Protein AF-A0A7J8YCG9-F1 (afdb_monomer_lite)

Structure (mmCIF, N/CA/C/O backbone):
data_AF-A0A7J8YCG9-F1
#
_entry.id   AF-A0A7J8YCG9-F1
#
loop_
_atom_site.group_PDB
_atom_site.id
_atom_site.type_symbol
_atom_site.label_atom_id
_atom_site.label_alt_id
_atom_site.label_comp_id
_atom_site.label_asym_id
_atom_site.label_entity_id
_atom_site.label_seq_id
_atom_site.pdbx_PDB_ins_code
_atom_site.Cartn_x
_atom_site.Cartn_y
_atom_site.Cartn_z
_atom_site.occupancy
_atom_site.B_iso_or_equiv
_atom_site.auth_seq_id
_atom_site.auth_comp_id
_atom_site.auth_asym_id
_atom_site.auth_atom_id
_atom_site.pdbx_PDB_model_num
ATOM 1 N N . VAL A 1 1 ? -7.061 17.671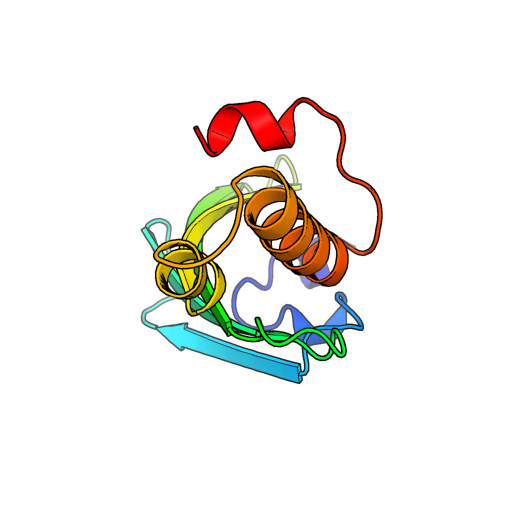 7.251 1.00 88.12 1 VAL A N 1
ATOM 2 C CA . VAL A 1 1 ? -5.978 17.008 6.480 1.00 88.12 1 VAL A CA 1
ATOM 3 C C . VAL A 1 1 ? -6.058 15.490 6.609 1.00 88.12 1 VAL A C 1
ATOM 5 O O . VAL A 1 1 ? -6.136 14.826 5.583 1.00 88.12 1 VAL A O 1
ATOM 8 N N . TRP A 1 2 ? -6.139 14.940 7.827 1.00 86.06 2 TRP A N 1
ATOM 9 C CA . TRP A 1 2 ? -6.228 13.492 8.071 1.00 86.06 2 TRP A CA 1
ATOM 10 C C . TRP A 1 2 ? -7.318 12.756 7.272 1.00 86.06 2 TRP A C 1
ATOM 12 O O . TRP A 1 2 ? -7.040 11.737 6.652 1.00 86.06 2 TRP A O 1
ATOM 22 N N . SER A 1 3 ? -8.521 13.329 7.156 1.00 87.25 3 SER A N 1
ATOM 23 C CA . SER A 1 3 ? -9.632 12.776 6.357 1.00 87.25 3 SER A CA 1
ATOM 24 C C . SER A 1 3 ? -9.306 12.504 4.877 1.00 87.25 3 SER A C 1
ATOM 26 O O . SER A 1 3 ? -10.005 11.723 4.225 1.00 87.25 3 SER A O 1
ATOM 28 N N . LEU A 1 4 ? -8.257 13.140 4.344 1.00 84.69 4 LEU A N 1
ATOM 29 C CA . LEU A 1 4 ? -7.710 12.886 3.015 1.00 84.69 4 LEU A CA 1
ATOM 30 C C . LEU A 1 4 ? -6.616 11.809 3.048 1.00 84.69 4 LEU A C 1
ATOM 32 O O . LEU A 1 4 ? -6.662 10.892 2.235 1.00 84.69 4 LEU A O 1
ATOM 36 N N . VAL A 1 5 ? -5.667 11.918 3.985 1.00 85.69 5 VAL A N 1
ATOM 37 C CA . VAL A 1 5 ? -4.487 11.037 4.092 1.00 85.69 5 VAL A CA 1
ATOM 38 C C . VAL A 1 5 ? -4.869 9.616 4.508 1.00 85.69 5 VAL A C 1
ATOM 40 O O . VAL A 1 5 ? -4.314 8.666 3.967 1.00 85.69 5 VAL A O 1
ATOM 43 N N . ARG A 1 6 ? -5.873 9.458 5.381 1.00 88.38 6 ARG A N 1
ATOM 44 C CA . ARG A 1 6 ? -6.379 8.159 5.861 1.00 88.38 6 ARG A CA 1
ATOM 45 C C . ARG A 1 6 ? -7.009 7.278 4.776 1.00 88.38 6 ARG A C 1
ATOM 47 O O . ARG A 1 6 ? -7.356 6.130 5.030 1.00 88.38 6 ARG A O 1
ATOM 54 N N . ARG A 1 7 ? -7.214 7.810 3.563 1.00 90.75 7 ARG A N 1
ATOM 55 C CA . ARG A 1 7 ? -7.819 7.084 2.437 1.00 90.75 7 ARG A CA 1
ATOM 56 C C . ARG A 1 7 ? -6.802 6.148 1.797 1.00 90.75 7 ARG A C 1
ATOM 58 O O . ARG A 1 7 ? -6.177 6.475 0.786 1.00 90.75 7 ARG A O 1
ATOM 65 N N . PHE A 1 8 ? -6.658 4.970 2.394 1.00 91.50 8 PHE A N 1
ATOM 66 C CA . PHE A 1 8 ? -5.795 3.905 1.892 1.00 91.50 8 PHE A CA 1
ATOM 67 C C . PHE A 1 8 ? -6.158 3.475 0.459 1.00 91.50 8 PHE A C 1
ATOM 69 O O . PHE A 1 8 ? -5.286 3.137 -0.330 1.00 91.50 8 PHE A O 1
ATOM 76 N N . ASP A 1 9 ? -7.420 3.555 0.063 1.00 94.75 9 ASP A N 1
ATOM 77 C CA . ASP A 1 9 ? -7.894 3.217 -1.280 1.00 94.75 9 ASP A CA 1
ATOM 78 C C . ASP A 1 9 ? -7.672 4.323 -2.324 1.00 94.75 9 ASP A C 1
ATOM 80 O O . ASP A 1 9 ? -7.690 4.044 -3.525 1.00 94.75 9 ASP A O 1
ATOM 84 N N . GLN A 1 10 ? -7.463 5.576 -1.899 1.00 93.31 10 GLN A N 1
ATOM 85 C CA . GLN A 1 10 ? -7.404 6.739 -2.797 1.00 93.31 10 GLN A CA 1
ATOM 86 C C . GLN A 1 10 ? -6.150 7.620 -2.629 1.00 93.31 10 GLN A C 1
ATOM 88 O O . GLN A 1 10 ? -6.271 8.850 -2.534 1.00 93.31 10 GLN A O 1
ATOM 93 N N . PRO A 1 11 ? -4.933 7.041 -2.662 1.00 89.94 11 PRO A N 1
ATOM 94 C CA . PRO A 1 11 ? -3.682 7.789 -2.575 1.00 89.94 11 PRO A CA 1
ATOM 95 C C . PRO A 1 11 ? -3.521 8.854 -3.668 1.00 89.94 11 PRO A C 1
ATOM 97 O O . PRO A 1 11 ? -2.950 9.908 -3.406 1.00 89.94 11 PRO A O 1
ATOM 100 N N . GLN A 1 12 ? -4.081 8.642 -4.864 1.00 89.75 12 GLN A N 1
ATOM 101 C CA . GLN A 1 12 ? -4.025 9.583 -5.993 1.00 89.75 12 GLN A CA 1
ATOM 102 C C . GLN A 1 12 ? -4.575 10.980 -5.678 1.00 89.75 12 GLN A C 1
ATOM 104 O O . GLN A 1 12 ? -4.256 11.940 -6.371 1.00 89.75 12 GLN A O 1
ATOM 109 N N . LYS A 1 13 ? -5.410 11.117 -4.639 1.00 87.62 13 LYS A N 1
ATOM 110 C CA . LYS A 1 13 ? -5.964 12.419 -4.251 1.00 87.62 13 LYS A CA 1
ATOM 111 C C . LYS A 1 13 ? -4.938 13.333 -3.579 1.00 87.62 13 LYS A C 1
ATOM 113 O O . LYS A 1 13 ? -5.179 14.533 -3.509 1.00 87.62 13 LYS A O 1
ATOM 118 N N . TYR A 1 14 ? -3.842 12.781 -3.059 1.00 83.56 14 TYR A N 1
ATOM 119 C CA . TYR A 1 14 ? -2.822 13.547 -2.334 1.00 83.56 14 TYR A CA 1
ATOM 120 C C . TYR A 1 14 ? -1.377 13.183 -2.705 1.00 83.56 14 TYR A C 1
ATOM 122 O O . TYR A 1 14 ? -0.465 13.931 -2.370 1.00 83.56 14 TYR A O 1
ATOM 130 N N . LYS A 1 15 ? -1.155 12.077 -3.425 1.00 83.38 15 LYS A N 1
ATOM 131 C CA . LYS A 1 15 ? 0.151 11.650 -3.942 1.00 83.38 15 LYS A CA 1
ATOM 132 C C . LYS A 1 15 ? 0.189 11.878 -5.459 1.00 83.38 15 LYS A C 1
ATOM 134 O O . LYS A 1 15 ? -0.390 11.080 -6.197 1.00 83.38 15 LYS A O 1
ATOM 139 N N . PRO A 1 16 ? 0.857 12.938 -5.949 1.00 81.38 16 PRO A N 1
ATOM 140 C CA . PRO A 1 16 ? 0.729 13.397 -7.337 1.00 81.38 16 PRO A CA 1
ATOM 141 C C . PRO A 1 16 ? 1.272 12.410 -8.377 1.00 81.38 16 PRO A C 1
ATOM 143 O O . PRO A 1 16 ? 0.838 12.423 -9.527 1.00 81.38 16 PRO A O 1
ATOM 146 N N . PHE A 1 17 ? 2.198 11.534 -7.986 1.00 81.38 17 PHE A N 1
ATOM 147 C CA . PHE A 1 17 ? 2.781 10.550 -8.894 1.00 81.38 17 PHE A CA 1
ATOM 148 C C . PHE A 1 17 ? 2.001 9.235 -8.943 1.00 81.38 17 PHE A C 1
ATOM 150 O O . PHE A 1 17 ? 2.359 8.372 -9.735 1.00 81.38 17 PHE A O 1
ATOM 157 N N . VAL A 1 18 ? 0.939 9.059 -8.152 1.00 87.31 18 VAL A N 1
ATOM 158 C CA . VAL A 1 18 ? 0.093 7.861 -8.224 1.00 87.31 18 VAL A CA 1
ATOM 159 C C . VAL A 1 18 ? -0.914 8.007 -9.366 1.00 87.31 18 VAL A C 1
ATOM 161 O O . VAL A 1 18 ? -1.747 8.911 -9.362 1.00 87.31 18 VAL A O 1
ATOM 164 N N . SER A 1 19 ? -0.853 7.112 -10.354 1.00 90.69 19 SER A N 1
ATOM 165 C CA . SER A 1 19 ? -1.795 7.076 -11.484 1.00 90.69 19 SER A CA 1
ATOM 166 C C . SER A 1 19 ? -3.055 6.285 -11.180 1.00 90.69 19 SER A C 1
ATOM 168 O O . SER A 1 19 ? -4.126 6.638 -11.673 1.00 90.69 19 SER A O 1
ATOM 170 N N . ARG A 1 20 ? -2.923 5.192 -10.430 1.00 92.50 20 ARG A N 1
ATOM 171 C CA . ARG A 1 20 ? -4.003 4.241 -10.174 1.00 92.50 20 ARG A CA 1
ATOM 172 C C . ARG A 1 20 ? -3.781 3.561 -8.834 1.00 92.50 20 ARG A C 1
ATOM 174 O O . ARG A 1 20 ? -2.650 3.328 -8.421 1.00 92.50 20 ARG A O 1
ATOM 181 N N . CYS A 1 21 ? -4.886 3.260 -8.167 1.00 94.06 21 CYS A N 1
ATOM 182 C CA . CYS A 1 21 ? -4.910 2.479 -6.946 1.00 94.06 21 CYS A CA 1
ATOM 183 C C . CYS A 1 21 ? -6.100 1.525 -7.003 1.00 94.06 21 CYS A C 1
ATOM 185 O O . CYS A 1 21 ? -7.213 1.942 -7.331 1.00 94.06 21 CYS A O 1
ATOM 187 N N . VAL A 1 22 ? -5.857 0.255 -6.698 1.00 95.50 22 VAL A N 1
ATOM 188 C CA . VAL A 1 22 ? -6.887 -0.774 -6.555 1.00 95.50 22 VAL A CA 1
ATOM 189 C C . VAL A 1 22 ? -6.712 -1.412 -5.188 1.00 95.50 22 VAL A C 1
ATOM 191 O O . VAL A 1 22 ? -5.775 -2.177 -4.975 1.00 95.50 22 VAL A O 1
ATOM 194 N N . ALA A 1 23 ? -7.601 -1.084 -4.256 1.00 94.38 23 ALA A N 1
ATOM 195 C CA . ALA A 1 23 ? -7.649 -1.731 -2.952 1.00 94.38 23 ALA A CA 1
ATOM 196 C C . ALA A 1 23 ? -8.509 -3.000 -3.005 1.00 94.38 23 ALA A C 1
ATOM 198 O O . ALA A 1 23 ? -9.500 -3.064 -3.734 1.00 94.38 23 ALA A O 1
ATOM 199 N N . GLN A 1 24 ? -8.124 -4.004 -2.225 1.00 89.56 24 GLN A N 1
ATOM 200 C CA . GLN A 1 24 ? -8.851 -5.255 -2.049 1.00 89.56 24 GLN A CA 1
ATOM 201 C C . GLN A 1 24 ? -9.356 -5.360 -0.607 1.00 89.56 24 GLN A C 1
ATOM 203 O O . GLN A 1 24 ? -8.612 -5.088 0.336 1.00 89.56 24 GLN A O 1
ATOM 208 N N . GLY A 1 25 ? -10.602 -5.806 -0.440 1.00 81.12 25 GLY A N 1
ATOM 209 C CA . GLY A 1 25 ? -11.224 -5.999 0.872 1.00 81.12 25 GLY A CA 1
ATOM 210 C C . GLY A 1 25 ? -11.875 -4.737 1.445 1.00 81.12 25 GLY A C 1
ATOM 211 O O . GLY A 1 25 ? -12.203 -3.804 0.714 1.00 81.12 25 GLY A O 1
ATOM 212 N N . ASN A 1 26 ? -12.073 -4.732 2.765 1.00 87.31 26 ASN A N 1
ATOM 213 C CA . ASN A 1 26 ? -12.887 -3.742 3.483 1.00 87.31 26 ASN A CA 1
ATOM 214 C C . ASN A 1 26 ? -12.090 -2.544 4.039 1.00 87.31 26 ASN A C 1
ATOM 216 O O . ASN A 1 26 ? -12.621 -1.787 4.844 1.00 87.31 26 ASN A O 1
ATOM 220 N N . LEU A 1 27 ? -10.832 -2.352 3.618 1.00 88.69 27 LEU A N 1
ATOM 221 C CA . LEU A 1 27 ? -9.935 -1.296 4.126 1.00 88.69 27 LEU A CA 1
ATOM 222 C C . LEU A 1 27 ? -9.619 -1.404 5.630 1.00 88.69 27 LEU A C 1
ATOM 224 O O . LEU A 1 27 ? -9.341 -0.409 6.292 1.00 88.69 27 LEU A O 1
ATOM 228 N N . GLU A 1 28 ? -9.625 -2.626 6.154 1.00 93.25 28 GLU A N 1
ATOM 229 C CA . GLU A 1 28 ? -9.192 -2.968 7.511 1.00 93.25 28 GLU A CA 1
ATOM 230 C C . GLU A 1 28 ? -7.681 -3.251 7.559 1.00 93.25 28 GLU A C 1
ATOM 232 O O . GLU A 1 28 ? -7.050 -3.470 6.519 1.00 93.25 28 GLU A O 1
ATOM 237 N N . ILE A 1 29 ? -7.086 -3.283 8.757 1.00 94.12 29 ILE A N 1
ATOM 238 C CA . ILE A 1 29 ? -5.679 -3.678 8.942 1.00 94.12 29 ILE A CA 1
ATOM 239 C C . ILE A 1 29 ? -5.432 -5.039 8.270 1.00 94.12 29 ILE A C 1
ATOM 241 O O . ILE A 1 29 ? -6.216 -5.975 8.404 1.00 94.12 29 ILE A O 1
ATOM 245 N N . GLY A 1 30 ? -4.346 -5.134 7.507 1.00 93.25 30 GLY A N 1
ATOM 246 C CA . GLY A 1 30 ? -4.017 -6.283 6.665 1.00 93.25 30 GLY A CA 1
ATOM 247 C C . GLY A 1 30 ? -4.539 -6.188 5.228 1.00 93.25 30 GLY A C 1
ATOM 248 O O . GLY A 1 30 ? -4.061 -6.941 4.375 1.00 93.25 30 GLY A O 1
ATOM 249 N N . SER A 1 31 ? -5.447 -5.250 4.927 1.00 95.06 31 SER A N 1
ATOM 250 C CA . SER A 1 31 ? -5.941 -5.015 3.564 1.00 95.06 31 SER A CA 1
ATOM 251 C C . SER A 1 31 ? -4.807 -4.651 2.618 1.00 95.06 31 SER A C 1
ATOM 253 O O . SER A 1 31 ? -3.834 -3.990 2.996 1.00 95.06 31 SER A O 1
ATOM 255 N N . LEU A 1 32 ? -4.957 -5.068 1.364 1.00 94.75 32 LEU A N 1
ATOM 256 C CA . LEU A 1 32 ? -3.963 -4.842 0.328 1.00 94.75 32 LEU A CA 1
ATOM 257 C C . LEU A 1 32 ? -4.435 -3.790 -0.666 1.00 94.75 32 LEU A C 1
ATOM 259 O O . LEU A 1 32 ? -5.628 -3.661 -0.942 1.00 94.75 32 LEU A O 1
ATOM 263 N N . ARG A 1 33 ? -3.480 -3.079 -1.256 1.00 94.75 33 ARG A N 1
ATOM 264 C CA . ARG A 1 33 ? -3.703 -2.276 -2.454 1.00 94.75 33 ARG A CA 1
ATOM 265 C C . ARG A 1 33 ? -2.589 -2.473 -3.465 1.00 94.75 33 ARG A C 1
ATOM 267 O O . ARG A 1 33 ? -1.429 -2.647 -3.100 1.00 94.75 33 ARG A O 1
ATOM 274 N N . GLU A 1 34 ? -2.947 -2.403 -4.733 1.00 93.31 34 GLU A N 1
ATOM 275 C CA . GLU A 1 34 ? -2.013 -2.261 -5.840 1.00 93.31 34 GLU A CA 1
ATOM 276 C C . GLU A 1 34 ? -1.995 -0.800 -6.281 1.00 93.31 34 GLU A C 1
ATOM 278 O O . GLU A 1 34 ? -3.048 -0.192 -6.481 1.00 93.31 34 GLU A O 1
ATOM 283 N N . VAL A 1 35 ? -0.801 -0.225 -6.389 1.00 91.38 35 VAL A N 1
ATOM 284 C CA . VAL A 1 35 ? -0.593 1.181 -6.731 1.00 91.38 35 VAL A CA 1
ATOM 285 C C . VAL A 1 35 ? 0.333 1.281 -7.928 1.00 91.38 35 VAL A C 1
ATOM 287 O O . VAL A 1 35 ? 1.477 0.819 -7.860 1.00 91.38 35 VAL A O 1
ATOM 290 N N . ASP A 1 36 ? -0.140 1.984 -8.953 1.00 89.75 36 ASP A N 1
ATOM 291 C CA . ASP A 1 36 ? 0.633 2.338 -10.137 1.00 89.75 36 ASP A CA 1
ATOM 292 C C . ASP A 1 36 ? 1.152 3.776 -9.993 1.00 89.75 36 ASP A C 1
ATOM 294 O O . ASP A 1 36 ? 0.422 4.670 -9.545 1.00 89.75 36 ASP A O 1
ATOM 298 N N . VAL A 1 37 ? 2.403 4.025 -10.387 1.00 85.44 37 VAL A N 1
ATOM 299 C CA . VAL A 1 37 ? 3.023 5.355 -10.357 1.00 85.44 37 VAL A CA 1
ATOM 300 C C . VAL A 1 37 ? 3.536 5.809 -11.718 1.00 85.44 37 VAL A C 1
ATOM 302 O O . VAL A 1 37 ? 4.014 5.026 -12.536 1.00 85.44 37 VAL A O 1
ATOM 305 N N . LYS A 1 38 ? 3.497 7.124 -11.933 1.00 81.88 38 LYS A N 1
ATOM 306 C CA . LYS A 1 38 ? 4.071 7.829 -13.082 1.00 81.88 38 LYS A CA 1
ATOM 307 C C . LYS A 1 38 ? 5.453 8.364 -12.703 1.00 81.88 38 LYS A C 1
ATOM 309 O O . LYS A 1 38 ? 5.606 9.550 -12.430 1.00 81.88 38 LYS A O 1
ATOM 314 N N . SER A 1 39 ? 6.449 7.485 -12.634 1.00 69.31 39 SER A N 1
ATOM 315 C CA . SER A 1 39 ? 7.823 7.848 -12.238 1.00 69.31 39 SER A CA 1
ATOM 316 C C . SER A 1 39 ? 8.771 8.071 -13.424 1.00 69.31 39 SER A C 1
ATOM 318 O O . SER A 1 39 ? 9.867 8.589 -13.241 1.00 69.31 39 SER A O 1
ATOM 320 N N . GLY A 1 40 ? 8.389 7.644 -14.635 1.00 69.44 40 GLY A N 1
ATOM 321 C CA . GLY A 1 40 ? 9.306 7.567 -15.782 1.00 69.44 40 GLY A CA 1
ATOM 322 C C . GLY A 1 40 ? 10.378 6.475 -15.639 1.00 69.44 40 GLY A C 1
ATOM 323 O O . GLY A 1 40 ? 11.222 6.325 -16.520 1.00 69.44 40 GLY A O 1
ATOM 324 N N . LEU A 1 41 ? 10.342 5.700 -14.548 1.00 68.44 41 LEU A N 1
ATOM 325 C CA . LEU A 1 41 ? 11.220 4.563 -14.304 1.00 68.44 41 LEU A CA 1
ATOM 326 C C . LEU A 1 41 ? 10.565 3.269 -14.810 1.00 68.44 41 LEU A C 1
ATOM 328 O O . LEU A 1 41 ? 9.340 3.185 -14.885 1.00 68.44 41 LEU A O 1
ATOM 332 N N . PRO A 1 42 ? 11.355 2.219 -15.105 1.00 67.25 42 PRO A N 1
ATOM 333 C CA . PRO A 1 42 ? 10.809 0.922 -15.493 1.00 67.25 42 PRO A CA 1
ATOM 334 C C . PRO A 1 42 ? 9.912 0.299 -14.419 1.00 67.25 42 PRO A C 1
ATOM 336 O O . PRO A 1 42 ? 9.044 -0.500 -14.755 1.00 67.25 42 PRO A O 1
ATOM 339 N N . ALA A 1 43 ? 10.163 0.588 -13.141 1.00 68.94 43 ALA A N 1
ATOM 340 C CA . ALA A 1 43 ? 9.331 0.129 -12.039 1.00 68.94 43 ALA A CA 1
ATOM 341 C C . ALA A 1 43 ? 8.187 1.119 -11.805 1.00 68.94 43 ALA A C 1
ATOM 343 O O . ALA A 1 43 ? 8.411 2.312 -11.577 1.00 68.94 43 ALA A O 1
ATOM 344 N N . THR A 1 44 ? 6.968 0.606 -11.882 1.00 79.75 44 THR A N 1
ATOM 345 C CA . THR A 1 44 ? 5.743 1.405 -11.901 1.00 79.75 44 THR A CA 1
ATOM 346 C C . THR A 1 44 ? 4.675 0.865 -10.967 1.00 79.75 44 THR A C 1
ATOM 348 O O . THR A 1 44 ? 3.770 1.617 -10.632 1.00 79.75 44 THR A O 1
ATOM 351 N N . THR A 1 45 ? 4.783 -0.378 -10.493 1.00 86.25 45 THR A N 1
ATOM 352 C CA . THR A 1 45 ? 3.742 -1.029 -9.689 1.00 86.25 45 THR A CA 1
ATOM 353 C C . THR A 1 45 ? 4.251 -1.402 -8.302 1.00 86.25 45 THR A C 1
ATOM 355 O O . THR A 1 45 ? 5.414 -1.772 -8.097 1.00 86.25 45 THR A O 1
ATOM 358 N N . SER A 1 46 ? 3.372 -1.326 -7.3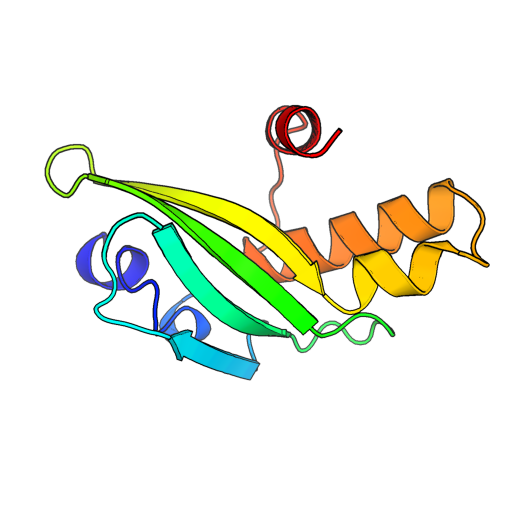05 1.00 86.88 46 SER A N 1
ATOM 359 C CA . SER A 1 46 ? 3.652 -1.922 -6.003 1.00 86.88 46 SER A CA 1
ATOM 360 C C . SER A 1 46 ? 2.398 -2.377 -5.279 1.00 86.88 46 SER A C 1
ATOM 362 O O . SER A 1 46 ? 1.370 -1.706 -5.289 1.00 86.88 46 SER A O 1
ATOM 364 N N . THR A 1 47 ? 2.538 -3.528 -4.634 1.00 90.19 47 THR A N 1
ATOM 365 C CA . THR A 1 47 ? 1.559 -4.121 -3.736 1.00 90.19 47 THR A CA 1
ATOM 366 C C . THR A 1 47 ? 1.901 -3.704 -2.316 1.00 90.19 47 THR A C 1
ATOM 368 O O . THR A 1 47 ? 3.025 -3.897 -1.845 1.00 90.19 47 THR A O 1
ATOM 371 N N . GLU A 1 48 ? 0.928 -3.124 -1.638 1.00 89.38 48 GLU A N 1
ATOM 372 C CA . GLU A 1 48 ? 1.070 -2.511 -0.328 1.00 89.38 48 GLU A CA 1
ATOM 373 C C . GLU A 1 48 ? 0.040 -3.090 0.638 1.00 89.38 48 GLU A C 1
ATOM 375 O O . GLU A 1 48 ? -1.091 -3.360 0.241 1.00 89.38 48 GLU A O 1
ATOM 380 N N . ARG A 1 49 ? 0.422 -3.253 1.903 1.00 91.12 49 ARG A N 1
ATOM 381 C CA . ARG A 1 49 ? -0.435 -3.714 2.996 1.00 91.12 49 ARG A CA 1
ATOM 382 C C . ARG A 1 49 ? -0.648 -2.598 4.008 1.00 91.12 49 ARG A C 1
ATOM 384 O O . ARG A 1 49 ? 0.314 -1.940 4.393 1.00 91.12 49 ARG A O 1
ATOM 391 N N . LEU A 1 50 ? -1.886 -2.417 4.456 1.00 91.81 50 LEU A N 1
ATOM 392 C CA . LEU A 1 50 ? -2.215 -1.551 5.583 1.00 91.81 50 LEU A CA 1
ATOM 393 C C . LEU A 1 50 ? -1.776 -2.221 6.893 1.00 91.81 50 LEU A C 1
ATOM 395 O O . LEU A 1 50 ? -2.291 -3.280 7.232 1.00 91.81 50 LEU A O 1
ATOM 399 N N . GLU A 1 51 ? -0.834 -1.625 7.618 1.00 91.81 51 GLU A N 1
ATOM 400 C CA . GLU A 1 51 ? -0.304 -2.180 8.877 1.00 91.81 51 GLU A CA 1
ATOM 401 C C . GLU A 1 51 ? -0.931 -1.514 10.107 1.00 91.81 51 GLU A C 1
ATOM 403 O O . GLU A 1 51 ? -1.154 -2.168 11.120 1.00 91.81 51 GLU A O 1
ATOM 408 N N . LEU A 1 52 ? -1.240 -0.217 10.017 1.00 88.44 52 LEU A N 1
ATOM 409 C CA . LEU A 1 52 ? -1.870 0.547 11.091 1.00 88.44 52 LEU A CA 1
ATOM 410 C C . LEU A 1 52 ? -2.739 1.658 10.508 1.00 88.44 52 LEU A C 1
ATOM 412 O O . LEU A 1 52 ? -2.329 2.340 9.564 1.00 88.44 52 LEU A O 1
ATOM 416 N N . LEU A 1 53 ? -3.909 1.848 11.111 1.00 88.56 53 LEU A N 1
ATOM 417 C CA . LEU A 1 53 ? -4.766 3.003 10.900 1.00 88.56 53 LEU A CA 1
ATOM 418 C C . LEU A 1 53 ? -5.311 3.454 12.256 1.00 88.56 53 LEU A C 1
ATOM 420 O O . LEU A 1 53 ? -6.181 2.790 12.813 1.00 88.56 53 LEU A O 1
ATOM 424 N N . ASP A 1 54 ? -4.777 4.556 12.770 1.00 88.31 54 ASP A N 1
ATOM 425 C CA . ASP A 1 54 ? -5.198 5.170 14.027 1.00 88.31 54 ASP A CA 1
ATOM 426 C C . ASP A 1 54 ? -5.795 6.550 13.734 1.00 88.31 54 ASP A C 1
ATOM 428 O O . ASP A 1 54 ? -5.108 7.444 13.233 1.00 88.31 54 ASP A O 1
ATOM 432 N N . ASP A 1 55 ? -7.096 6.697 13.982 1.00 90.31 55 ASP A N 1
ATOM 433 C CA . ASP A 1 55 ? -7.829 7.933 13.715 1.00 90.31 55 ASP A CA 1
ATOM 434 C C . ASP A 1 55 ? -7.670 8.989 14.812 1.00 90.31 55 ASP A C 1
ATOM 436 O O . ASP A 1 55 ? -7.853 10.168 14.512 1.00 90.31 55 ASP A O 1
ATOM 440 N N . ASP A 1 56 ? -7.309 8.594 16.032 1.00 94.06 56 ASP A N 1
ATOM 441 C CA . ASP A 1 56 ? -7.134 9.516 17.156 1.00 94.06 56 ASP A CA 1
ATOM 442 C C . ASP A 1 56 ? -5.735 10.142 17.103 1.00 94.06 56 ASP A C 1
ATOM 444 O O . ASP A 1 56 ? -5.581 11.362 17.188 1.00 94.06 56 ASP A O 1
ATOM 448 N N . GLU A 1 57 ? -4.719 9.313 16.850 1.00 90.81 57 GLU A N 1
ATOM 449 C CA . GLU A 1 57 ? -3.319 9.743 16.729 1.00 90.81 57 GLU A CA 1
ATOM 450 C C . GLU A 1 57 ? -2.944 10.181 15.298 1.00 90.81 57 GLU A C 1
ATOM 452 O O . GLU A 1 57 ? -1.832 10.649 15.046 1.00 90.81 57 GLU A O 1
ATOM 457 N N . HIS A 1 58 ? -3.868 10.052 14.337 1.00 87.38 58 HIS A N 1
ATOM 458 C CA . HIS A 1 58 ? -3.660 10.347 12.913 1.00 87.38 58 HIS A CA 1
ATOM 459 C C . HIS A 1 58 ? -2.472 9.587 12.286 1.00 87.38 58 HIS A C 1
ATOM 461 O O . HIS A 1 58 ? -1.671 10.158 11.534 1.00 87.38 58 HIS A O 1
ATOM 467 N N . ILE A 1 59 ? -2.363 8.285 12.567 1.00 85.12 59 ILE A N 1
ATOM 468 C CA . ILE A 1 59 ? -1.263 7.433 12.096 1.00 85.12 59 ILE A CA 1
ATOM 469 C C . ILE A 1 59 ? -1.747 6.490 10.995 1.00 85.12 59 ILE A C 1
ATOM 471 O O . ILE A 1 59 ? -2.686 5.716 11.173 1.00 85.12 59 ILE A O 1
ATOM 475 N N . LEU A 1 60 ? -1.072 6.523 9.843 1.00 86.12 60 LEU A N 1
ATOM 476 C CA . LEU A 1 60 ? -1.256 5.576 8.741 1.00 86.12 60 LEU A CA 1
ATOM 477 C C . LEU A 1 60 ? 0.082 4.895 8.460 1.00 86.12 60 LEU A C 1
ATOM 479 O O . LEU A 1 60 ? 1.007 5.548 7.981 1.00 86.12 60 LEU A O 1
ATOM 483 N N . SER A 1 61 ? 0.166 3.588 8.702 1.00 85.38 61 SER A N 1
ATOM 484 C CA . SER A 1 61 ? 1.354 2.789 8.386 1.00 85.38 61 SER A CA 1
ATOM 485 C C . SER A 1 61 ? 1.060 1.787 7.282 1.00 85.38 61 SER A C 1
ATOM 487 O O . SER A 1 61 ? 0.034 1.102 7.292 1.00 85.38 61 SER A O 1
ATOM 489 N N . ILE A 1 62 ? 1.969 1.706 6.313 1.00 86.56 62 ILE A N 1
ATOM 490 C CA . ILE A 1 62 ? 1.836 0.865 5.128 1.00 86.56 62 ILE A CA 1
ATOM 491 C C . ILE A 1 62 ? 3.159 0.155 4.879 1.00 86.56 62 ILE A C 1
ATOM 493 O O . ILE A 1 62 ? 4.219 0.777 4.909 1.00 86.56 62 ILE A O 1
ATOM 497 N N . ARG A 1 63 ? 3.093 -1.134 4.551 1.00 83.00 63 ARG A N 1
ATOM 498 C CA . ARG A 1 63 ? 4.256 -1.927 4.150 1.00 83.00 63 ARG A CA 1
ATOM 499 C C . ARG A 1 63 ? 4.171 -2.296 2.677 1.00 83.00 63 ARG A C 1
ATOM 501 O O . ARG A 1 63 ? 3.161 -2.824 2.221 1.00 83.00 63 ARG A O 1
ATOM 508 N N . ILE A 1 64 ? 5.251 -2.080 1.933 1.00 84.00 64 ILE A N 1
ATOM 509 C CA . ILE A 1 64 ? 5.380 -2.602 0.569 1.00 84.00 64 ILE A CA 1
ATOM 510 C C . ILE A 1 64 ? 5.746 -4.084 0.661 1.00 84.00 64 ILE A C 1
ATOM 512 O O . ILE A 1 64 ? 6.749 -4.442 1.273 1.00 84.00 64 ILE A O 1
ATOM 516 N N . ILE A 1 65 ? 4.931 -4.951 0.062 1.00 85.38 65 ILE A N 1
ATOM 517 C CA . ILE A 1 65 ? 5.126 -6.410 0.112 1.00 85.38 65 ILE A CA 1
ATOM 518 C C . ILE A 1 65 ? 5.492 -7.014 -1.251 1.00 85.38 65 ILE A C 1
ATOM 520 O O . ILE A 1 65 ? 5.997 -8.138 -1.317 1.00 85.38 65 ILE A O 1
ATOM 524 N N . GLY A 1 66 ? 5.280 -6.274 -2.341 1.00 82.88 66 GLY A N 1
ATOM 525 C CA . GLY A 1 66 ? 5.556 -6.735 -3.700 1.00 82.88 66 GLY A CA 1
ATOM 526 C C . GLY A 1 66 ? 5.442 -5.630 -4.747 1.00 82.88 66 GLY A C 1
ATOM 527 O O . GLY A 1 66 ? 5.188 -4.470 -4.422 1.00 82.88 66 GLY A O 1
ATOM 528 N N . GLY A 1 67 ? 5.640 -5.999 -6.011 1.00 82.25 67 GLY A N 1
ATOM 529 C CA . GLY A 1 67 ? 5.637 -5.092 -7.160 1.00 82.25 67 GLY A CA 1
ATOM 530 C C . GLY A 1 67 ? 6.743 -5.418 -8.161 1.00 82.25 67 GLY A C 1
ATOM 531 O O . GLY A 1 67 ? 7.607 -6.262 -7.909 1.00 82.25 67 GLY A O 1
ATOM 532 N N . ASP A 1 68 ? 6.745 -4.716 -9.290 1.00 76.50 68 ASP A N 1
ATOM 533 C CA . ASP A 1 68 ? 7.745 -4.905 -10.349 1.00 76.50 68 ASP A CA 1
ATOM 534 C C . ASP A 1 68 ? 9.166 -4.470 -9.944 1.00 76.50 68 ASP A C 1
ATOM 536 O O . ASP A 1 68 ? 10.142 -4.984 -10.488 1.00 76.50 68 ASP A O 1
ATOM 540 N N . HIS A 1 69 ? 9.304 -3.591 -8.951 1.00 65.00 69 HIS A N 1
ATOM 541 C CA . HIS A 1 69 ? 10.596 -3.202 -8.379 1.00 65.00 69 HIS A CA 1
ATOM 542 C C . HIS A 1 69 ? 11.301 -4.359 -7.652 1.00 65.00 69 HIS A C 1
ATOM 544 O O . HIS A 1 69 ? 12.527 -4.402 -7.647 1.00 65.00 69 HIS A O 1
ATOM 550 N N . ARG A 1 70 ? 10.556 -5.317 -7.078 1.00 60.25 70 ARG A N 1
ATOM 551 C CA . ARG A 1 70 ? 11.133 -6.507 -6.429 1.00 60.25 70 ARG A CA 1
ATOM 552 C C . ARG A 1 70 ? 11.583 -7.549 -7.458 1.00 60.25 70 ARG A C 1
ATOM 554 O O . ARG A 1 70 ? 12.619 -8.173 -7.270 1.00 60.25 70 ARG A O 1
ATOM 561 N N . LEU A 1 71 ? 10.835 -7.699 -8.556 1.00 52.56 71 LEU A N 1
ATOM 562 C CA . LEU A 1 71 ? 11.134 -8.654 -9.635 1.00 52.56 71 LEU A CA 1
ATOM 563 C C . LEU A 1 71 ? 12.256 -8.173 -10.570 1.00 52.56 71 LEU A C 1
ATOM 565 O O . LEU A 1 71 ? 12.989 -8.978 -11.131 1.00 52.56 71 LEU A O 1
ATOM 569 N N . LYS A 1 72 ? 12.437 -6.856 -10.735 1.00 53.19 72 LYS A N 1
ATOM 570 C CA . LYS A 1 72 ? 13.484 -6.298 -11.615 1.00 53.19 72 LYS A CA 1
ATOM 571 C C . LYS A 1 72 ? 14.890 -6.340 -11.019 1.00 53.19 72 LYS A C 1
ATOM 573 O O . LYS A 1 72 ? 15.843 -5.998 -11.716 1.00 53.19 72 LYS A O 1
ATOM 578 N N . CYS A 1 73 ? 15.028 -6.793 -9.777 1.00 53.69 73 CYS A N 1
ATOM 579 C CA . CYS A 1 73 ? 16.311 -6.850 -9.090 1.00 53.69 73 CYS A CA 1
ATOM 580 C C . CYS A 1 73 ? 17.129 -8.113 -9.299 1.00 53.69 73 CYS A C 1
ATOM 582 O O . CYS A 1 73 ? 18.263 -8.181 -8.837 1.00 53.69 73 CYS A O 1
ATOM 584 N N . GLU A 1 74 ? 16.603 -9.078 -10.043 1.00 54.12 74 GLU A N 1
ATOM 585 C CA . GLU A 1 74 ? 17.316 -10.326 -10.310 1.00 54.12 74 GLU A CA 1
ATOM 586 C C . GLU A 1 74 ? 18.515 -10.132 -11.258 1.00 54.12 74 GLU A C 1
ATOM 588 O O . GLU A 1 74 ? 19.478 -10.885 -11.180 1.00 54.12 74 GLU A O 1
ATOM 593 N N . ASN A 1 75 ? 18.497 -9.086 -12.100 1.00 56.78 75 ASN A N 1
ATOM 594 C CA . ASN A 1 75 ? 19.508 -8.845 -13.144 1.00 56.78 75 ASN A CA 1
ATOM 595 C C . ASN A 1 75 ? 20.194 -7.464 -13.065 1.00 56.78 75 ASN A C 1
ATOM 597 O O . ASN A 1 75 ? 20.883 -7.063 -14.002 1.00 56.78 75 ASN A O 1
ATOM 601 N N . LEU A 1 76 ? 19.985 -6.708 -11.983 1.00 58.50 76 LEU A N 1
ATOM 602 C CA . LEU A 1 76 ? 20.558 -5.371 -11.792 1.00 58.50 76 LEU A CA 1
ATOM 603 C C . LEU A 1 76 ? 21.624 -5.387 -10.693 1.00 58.50 76 LEU A C 1
ATOM 605 O O . LEU A 1 76 ? 21.521 -6.126 -9.717 1.00 58.50 76 LEU A O 1
ATOM 609 N N . VAL A 1 77 ? 22.638 -4.527 -10.821 1.00 67.06 77 VAL A N 1
ATOM 610 C CA . VAL A 1 77 ? 23.592 -4.279 -9.730 1.00 67.06 77 VAL A CA 1
ATOM 611 C C . VAL A 1 77 ? 22.816 -3.718 -8.532 1.00 67.06 77 VAL A C 1
ATOM 613 O O . VAL A 1 77 ? 21.931 -2.880 -8.713 1.00 67.06 77 VAL A O 1
ATOM 616 N N . LYS A 1 78 ? 23.148 -4.161 -7.312 1.00 63.69 78 LYS A N 1
ATOM 617 C CA . LYS A 1 78 ? 22.460 -3.807 -6.053 1.00 63.69 78 LYS A CA 1
ATOM 618 C C . LYS A 1 78 ? 22.120 -2.311 -5.930 1.00 63.69 78 LYS A C 1
ATOM 620 O O . LYS A 1 78 ? 21.003 -1.955 -5.575 1.00 63.69 78 LYS A O 1
ATOM 625 N N . GLU A 1 79 ? 23.048 -1.444 -6.319 1.00 65.25 79 GLU A N 1
ATOM 626 C CA . GLU A 1 79 ? 22.872 0.013 -6.311 1.00 65.25 79 GLU A CA 1
ATOM 627 C C . GLU A 1 79 ? 21.737 0.495 -7.239 1.00 65.25 79 GLU A C 1
ATOM 629 O O . GLU A 1 79 ? 20.963 1.390 -6.903 1.00 65.25 79 GLU A O 1
ATOM 634 N N . GLN A 1 80 ? 21.584 -0.115 -8.414 1.00 64.81 80 GL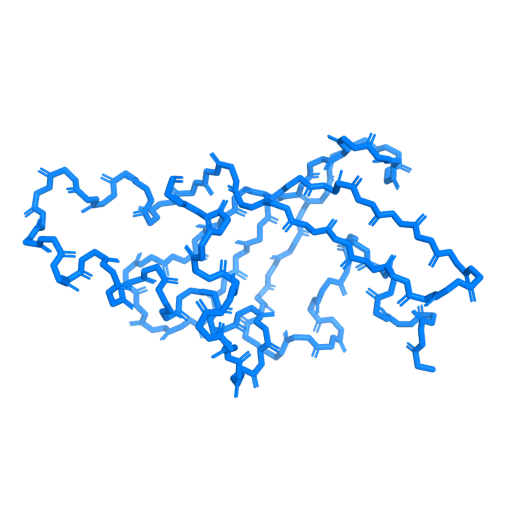N A N 1
ATOM 635 C CA . GLN A 1 80 ? 20.546 0.250 -9.379 1.00 64.81 80 GLN A CA 1
ATOM 636 C C . GLN A 1 80 ? 19.152 -0.195 -8.914 1.00 64.81 80 GLN A C 1
ATOM 638 O O . GLN A 1 80 ? 18.161 0.490 -9.168 1.00 64.81 80 GLN A O 1
ATOM 643 N N . CYS A 1 81 ? 19.091 -1.299 -8.176 1.00 64.25 81 CYS A N 1
ATOM 644 C CA . CYS A 1 81 ? 17.898 -1.743 -7.466 1.00 64.25 81 CYS A CA 1
ATOM 645 C C . CYS A 1 81 ? 17.463 -0.791 -6.368 1.00 64.25 81 CYS A C 1
ATOM 647 O O . CYS A 1 81 ? 16.305 -0.378 -6.337 1.00 64.25 81 CYS A O 1
ATOM 649 N N . GLU A 1 82 ? 18.398 -0.394 -5.510 1.00 65.69 82 GLU A N 1
ATOM 650 C CA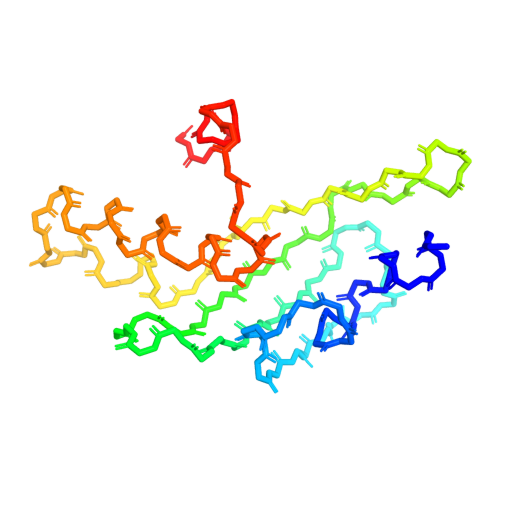 . GLU A 1 82 ? 18.141 0.580 -4.453 1.00 65.69 82 GLU A CA 1
ATOM 651 C C . GLU A 1 82 ? 17.638 1.900 -5.047 1.00 65.69 82 GLU A C 1
ATOM 653 O O . GLU A 1 82 ? 16.655 2.455 -4.567 1.00 65.69 82 GLU A O 1
ATOM 658 N N . ARG A 1 83 ? 18.203 2.357 -6.173 1.00 66.56 83 ARG A N 1
ATOM 659 C CA . ARG A 1 83 ? 17.708 3.548 -6.886 1.00 66.56 83 ARG A CA 1
ATOM 660 C C . ARG A 1 83 ? 16.269 3.407 -7.390 1.00 66.56 83 ARG A C 1
ATOM 662 O O . ARG A 1 83 ? 15.512 4.372 -7.303 1.00 66.56 83 ARG A O 1
ATOM 669 N N . LEU A 1 84 ? 15.880 2.244 -7.916 1.00 65.69 84 LEU A N 1
ATOM 670 C CA . LEU A 1 84 ? 14.509 2.004 -8.384 1.00 65.69 84 LEU A CA 1
ATOM 671 C C . LEU A 1 84 ? 13.516 1.941 -7.221 1.00 65.69 84 LEU A C 1
ATOM 673 O O . LEU A 1 84 ? 12.451 2.552 -7.304 1.00 65.69 84 LEU A O 1
ATOM 677 N N . ILE A 1 85 ? 13.877 1.250 -6.137 1.00 67.12 85 ILE A N 1
ATOM 678 C CA . ILE A 1 85 ? 13.067 1.165 -4.916 1.00 67.12 85 ILE A CA 1
ATOM 679 C C . ILE A 1 85 ? 12.896 2.563 -4.321 1.00 67.12 85 ILE A C 1
ATOM 681 O O . ILE A 1 85 ? 11.769 3.012 -4.134 1.00 67.12 85 ILE A O 1
ATOM 685 N N . ASN A 1 86 ? 13.991 3.298 -4.130 1.00 68.19 86 ASN A N 1
ATOM 686 C CA . ASN A 1 86 ? 13.962 4.653 -3.582 1.00 68.19 86 ASN A CA 1
ATOM 687 C C . ASN A 1 86 ? 13.157 5.608 -4.464 1.00 68.19 86 ASN A C 1
ATOM 689 O O . ASN A 1 86 ? 12.381 6.404 -3.947 1.00 68.19 86 ASN A O 1
ATOM 693 N N . GLY A 1 87 ? 13.284 5.506 -5.790 1.00 66.75 87 GLY A N 1
ATOM 694 C CA . GLY A 1 87 ? 12.494 6.305 -6.727 1.00 66.75 87 GLY A CA 1
ATOM 695 C C . GLY A 1 87 ? 10.995 6.002 -6.649 1.00 66.75 87 GLY A C 1
ATOM 696 O O . GLY A 1 87 ? 10.178 6.921 -6.669 1.00 66.75 87 GLY A O 1
ATOM 697 N N . LEU A 1 88 ? 10.623 4.726 -6.509 1.00 71.00 88 LEU A N 1
ATOM 698 C CA . LEU A 1 88 ? 9.229 4.310 -6.356 1.00 71.00 88 LEU A CA 1
ATOM 699 C C . LEU A 1 88 ? 8.642 4.794 -5.027 1.00 71.00 88 LEU A C 1
ATOM 701 O O . LEU A 1 88 ? 7.528 5.316 -4.997 1.00 71.00 88 LEU A O 1
ATOM 705 N N . VAL A 1 89 ? 9.393 4.642 -3.936 1.00 72.06 89 VAL A N 1
ATOM 706 C CA . VAL A 1 89 ? 8.966 5.102 -2.615 1.00 72.06 89 VAL A CA 1
ATOM 707 C C . VAL A 1 89 ? 8.861 6.629 -2.604 1.00 72.06 89 VAL A C 1
ATOM 709 O O . VAL A 1 89 ? 7.814 7.140 -2.224 1.00 72.06 89 VAL A O 1
ATOM 712 N N . ALA A 1 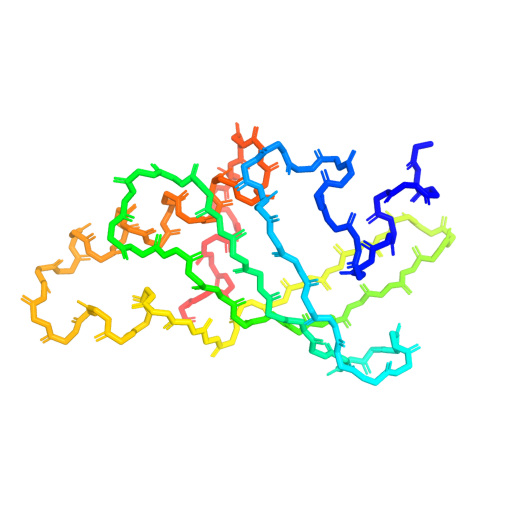90 ? 9.853 7.362 -3.115 1.00 68.19 90 ALA A N 1
ATOM 713 C CA . ALA A 1 90 ? 9.816 8.824 -3.192 1.00 68.19 90 ALA A CA 1
ATOM 714 C C . ALA A 1 90 ? 8.631 9.338 -4.027 1.00 68.19 90 ALA A C 1
ATOM 716 O O . ALA A 1 90 ? 7.937 10.271 -3.618 1.00 68.19 90 ALA A O 1
ATOM 717 N N . ALA A 1 91 ? 8.337 8.690 -5.161 1.00 67.81 91 ALA A N 1
ATOM 718 C CA . ALA A 1 91 ? 7.154 8.998 -5.964 1.00 67.81 91 ALA A CA 1
ATOM 719 C C . ALA A 1 91 ? 5.853 8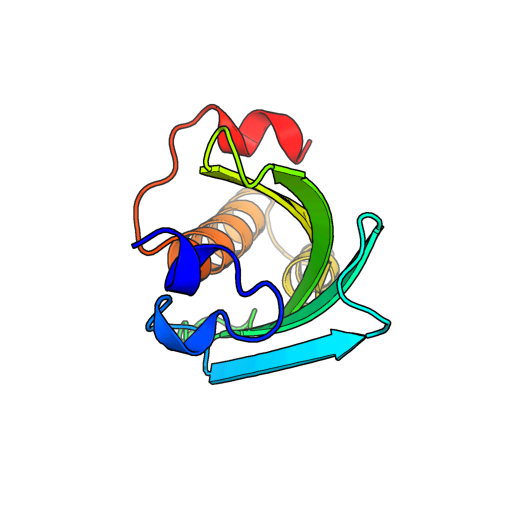.787 -5.165 1.00 67.81 91 ALA A C 1
ATOM 721 O O . ALA A 1 91 ? 4.888 9.537 -5.312 1.00 67.81 91 ALA A O 1
ATOM 722 N N . LYS A 1 92 ? 5.819 7.794 -4.273 1.00 68.81 92 LYS A N 1
ATOM 723 C CA . LYS A 1 92 ? 4.662 7.511 -3.419 1.00 68.81 92 LYS A CA 1
ATOM 724 C C . LYS A 1 92 ? 4.598 8.390 -2.179 1.00 68.81 92 LYS A C 1
ATOM 726 O O . LYS A 1 92 ? 3.493 8.610 -1.700 1.00 68.81 92 LYS A O 1
ATOM 731 N N . THR A 1 93 ? 5.700 8.855 -1.607 1.00 65.75 93 THR A N 1
ATOM 732 C CA . THR A 1 93 ? 5.681 9.667 -0.376 1.00 65.75 93 THR A CA 1
ATOM 733 C C . THR A 1 93 ? 5.651 11.166 -0.650 1.00 65.75 93 THR A C 1
ATOM 735 O O . THR A 1 93 ? 5.282 11.923 0.238 1.00 65.75 93 THR A O 1
ATOM 738 N N . GLY A 1 94 ? 5.922 11.600 -1.885 1.00 57.53 94 GLY A N 1
ATOM 739 C CA . GLY A 1 94 ? 5.932 13.021 -2.242 1.00 57.53 94 GLY A CA 1
ATOM 740 C C . GLY A 1 94 ? 7.284 13.702 -2.025 1.00 57.53 94 GLY A C 1
ATOM 741 O O . GLY A 1 94 ? 7.337 14.926 -2.049 1.00 57.53 94 GLY A O 1
ATOM 742 N N . GLY A 1 95 ? 8.364 12.926 -1.887 1.00 47.41 95 GLY A N 1
ATOM 743 C CA . GLY A 1 95 ? 9.728 13.452 -1.911 1.00 47.41 95 GLY A CA 1
ATOM 744 C C . GLY A 1 95 ? 10.270 13.919 -0.564 1.00 47.41 95 GLY A C 1
ATOM 745 O O . GLY A 1 95 ? 10.812 15.008 -0.486 1.00 47.41 95 GLY A O 1
ATOM 746 N N . GLU A 1 96 ? 10.196 13.087 0.469 1.00 34.97 96 GLU A N 1
ATOM 747 C CA . GLU A 1 96 ? 11.193 13.068 1.543 1.00 34.97 96 GLU A CA 1
ATOM 748 C C . GLU A 1 96 ? 11.137 11.671 2.166 1.00 34.97 96 GLU A C 1
ATOM 750 O O . GLU A 1 96 ? 10.060 11.180 2.494 1.00 34.97 96 GLU A O 1
ATOM 755 N N . LEU A 1 97 ? 12.273 10.980 2.217 1.00 40.75 97 LEU A N 1
ATOM 756 C CA . LEU A 1 97 ? 12.433 9.760 3.000 1.00 40.75 97 LEU A CA 1
ATOM 757 C C . LEU A 1 97 ? 13.519 10.068 4.010 1.00 40.75 97 LEU A C 1
ATOM 759 O O . LEU A 1 97 ? 14.651 10.373 3.623 1.00 40.75 97 LEU A O 1
ATOM 763 N N . SER A 1 98 ? 13.191 9.997 5.296 1.00 32.62 98 SER A N 1
ATOM 764 C CA . SER A 1 98 ? 14.244 9.909 6.294 1.00 32.62 98 SER A CA 1
ATOM 765 C C . SER A 1 98 ? 14.882 8.521 6.162 1.00 32.62 98 SER A C 1
ATOM 767 O O . SER A 1 98 ? 14.221 7.525 5.861 1.00 32.62 98 SER A O 1
ATOM 769 N N . PHE A 1 99 ? 16.194 8.433 6.382 1.00 33.47 99 PHE A N 1
ATOM 770 C CA . PHE A 1 99 ? 16.954 7.174 6.359 1.00 33.47 99 PHE A CA 1
ATOM 771 C C . PHE A 1 99 ? 16.387 6.081 7.296 1.00 33.47 99 PHE A C 1
ATOM 773 O O . PHE A 1 99 ? 16.806 4.926 7.215 1.00 33.47 99 PHE A O 1
ATOM 780 N N . GLU A 1 100 ? 15.448 6.414 8.184 1.00 29.55 100 GLU A N 1
ATOM 781 C CA . GLU A 1 100 ? 14.801 5.474 9.100 1.00 29.55 100 GLU A CA 1
ATOM 782 C C . GLU A 1 100 ? 13.729 4.605 8.425 1.00 29.55 100 GLU A C 1
ATOM 784 O O . GLU A 1 100 ? 13.582 3.443 8.803 1.00 29.55 100 GLU A O 1
ATOM 789 N N . GLU A 1 101 ? 13.063 5.077 7.366 1.00 35.47 101 GLU A N 1
ATOM 790 C CA . GLU A 1 101 ? 12.081 4.267 6.621 1.00 35.47 101 GLU A CA 1
ATOM 791 C C . GLU A 1 101 ? 12.750 3.146 5.802 1.00 35.47 101 GLU A C 1
ATOM 793 O O . GLU A 1 101 ? 12.160 2.089 5.576 1.00 35.47 101 GLU A O 1
ATOM 798 N N . LEU A 1 102 ? 14.028 3.317 5.442 1.00 36.69 102 LEU A N 1
ATOM 799 C CA . LEU A 1 102 ? 14.837 2.288 4.778 1.00 36.69 102 LEU A CA 1
ATOM 800 C C . LEU A 1 102 ? 15.188 1.105 5.692 1.00 36.69 102 LEU A C 1
ATOM 802 O O . LEU A 1 102 ? 15.415 0.003 5.193 1.00 36.69 102 LEU A O 1
ATOM 806 N N . LYS A 1 103 ? 15.196 1.288 7.020 1.00 27.36 103 LYS A N 1
ATOM 807 C CA . LYS A 1 103 ? 15.518 0.208 7.971 1.00 27.36 103 LYS A CA 1
ATOM 808 C C . LYS A 1 103 ? 14.389 -0.809 8.158 1.00 27.36 103 LYS A C 1
ATOM 810 O O . LYS A 1 103 ? 14.638 -1.876 8.702 1.00 27.36 103 LYS A O 1
ATOM 815 N N . PHE A 1 104 ? 13.172 -0.513 7.700 1.00 32.31 104 PHE A N 1
ATOM 816 C CA . PHE A 1 104 ? 12.033 -1.439 7.779 1.00 32.31 104 PHE A CA 1
ATOM 817 C C . PHE A 1 104 ? 11.852 -2.319 6.529 1.00 32.31 104 PHE A C 1
ATOM 819 O O . PHE A 1 104 ? 10.949 -3.159 6.506 1.00 32.31 104 PHE A O 1
ATOM 826 N N . ILE A 1 105 ? 12.690 -2.137 5.499 1.00 32.38 105 ILE A N 1
ATOM 827 C CA . ILE A 1 105 ? 12.580 -2.830 4.202 1.00 32.38 105 ILE A CA 1
ATOM 828 C C . ILE A 1 105 ? 13.718 -3.855 3.978 1.00 32.38 105 ILE A C 1
ATOM 830 O O . ILE A 1 105 ? 13.669 -4.600 3.001 1.00 32.38 105 ILE A O 1
ATOM 834 N N . SER A 1 106 ? 14.697 -3.972 4.889 1.00 31.52 106 SER A N 1
ATOM 835 C CA . SER A 1 106 ? 15.706 -5.051 4.868 1.00 31.52 106 SER A CA 1
ATOM 836 C C . SER A 1 106 ? 15.346 -6.213 5.784 1.00 31.52 106 SER A C 1
ATOM 838 O O . SER A 1 106 ? 15.147 -5.930 6.988 1.00 31.52 106 SER A O 1
#

Radius of gyration: 13.67 Å; chains: 1; bounding box: 36×27×33 Å

pLDDT: mean 75.25, std 18.66, range [27.36, 95.5]

InterPro domains:
  IPR019587 Polyketide cyclase/dehydrase [PF10604] (1-65)
  IPR023393 START-like domain superfamily [G3DSA:3.30.530.20] (1-85)
  IPR050279 Plant defense and hormone signaling protein [PTHR31213] (1-72)

Foldseek 3Di:
DLVQVLPPQCLVVPQVFWPHKDWDDDSDFQTKMWTAGDLPDPWGIWIKGFHDDDPVVSDTDIDTDDGVLVVVPPPDDPVVSVVSVVSNVCSSVVHDDDVVVVVVND

Organism: Gossypium aridum (NCBI:txid34290)

Sequence (106 aa):
VWSLVRRFDQPQKYKPFVSRCVAQGNLEIGSLREVDVKSGLPATTSTERLELLDDDEHILSIRIIGGDHRLKCENLVKEQCERLINGLVAAKTGGELSFEELKFIS

Secondary structure (DSSP, 8-state):
-HHHHT-TT-GGGT-TTEEEEEEESSS-TT-EEEEEE--SSS--EEEEEEEEEETTTTEEEEEEEE-HHHHGGGSS-HHHHHHHHHHHHHHHHTS---TTGGGG--